Protein AF-A0A820E342-F1 (afdb_monomer_lite)

Secondary structure (DSSP, 8-state):
-HHHHHTSHHHHHHTTSS-GGG--HHHHHHHHHHHHHHHTTHHHHHHHHHHHHHHHHTT-S-TTTSHHHHHHHHHHHHH----SS---TT----------------TT-HHHHHHHHHHHHHTTSS-----

pLDDT: mean 74.52, std 13.87, range [30.14, 89.31]

Organism: NCBI:txid392032

Foldseek 3Di:
DVVQLCPDPVNCVVVVNDDPVPDDPVVVVVVVVVQCVQAVLCPLVVVLVVVLVVCVVVVVADLQACNVVSSQVSCCVRNVDHDPDDDGSPDDDDDDDDDDDHDDNCVPPVVVVVVVVVVVVCPVVDDDDDD

Structure (mmCIF, N/CA/C/O backbone):
data_AF-A0A820E342-F1
#
_entry.id   AF-A0A820E342-F1
#
loop_
_atom_site.group_PDB
_atom_site.id
_atom_site.type_symbol
_atom_site.label_atom_id
_atom_site.label_alt_id
_atom_site.label_comp_id
_atom_site.label_asym_id
_atom_site.label_entity_id
_atom_site.label_seq_id
_atom_site.pdbx_PDB_ins_code
_atom_site.Cartn_x
_atom_site.Cartn_y
_atom_site.Cartn_z
_atom_site.occupancy
_atom_site.B_iso_or_equiv
_atom_site.auth_seq_id
_atom_site.auth_comp_id
_atom_site.auth_asym_id
_atom_site.auth_atom_id
_atom_site.pdbx_PDB_model_num
ATOM 1 N N . MET A 1 1 ? -4.331 -0.157 -14.335 1.00 54.06 1 MET A N 1
ATOM 2 C CA . MET A 1 1 ? -3.716 -1.191 -15.199 1.00 54.06 1 MET A CA 1
ATOM 3 C C . MET A 1 1 ? -2.981 -0.570 -16.372 1.00 54.06 1 MET A C 1
ATOM 5 O O . MET A 1 1 ? -1.782 -0.764 -16.437 1.00 54.06 1 MET A O 1
ATOM 9 N N . ILE A 1 2 ? -3.633 0.221 -17.234 1.00 62.53 2 ILE A N 1
ATOM 10 C CA . ILE A 1 2 ? -2.977 0.792 -18.429 1.00 62.53 2 ILE A CA 1
ATOM 11 C C . ILE A 1 2 ? -1.829 1.757 -18.076 1.00 62.53 2 ILE A C 1
ATOM 13 O O . ILE A 1 2 ? -0.796 1.750 -18.731 1.00 62.53 2 ILE A O 1
ATOM 17 N N . SER A 1 3 ? -1.962 2.520 -16.987 1.00 61.00 3 SER A N 1
ATOM 18 C CA . SER A 1 3 ? -0.948 3.492 -16.547 1.00 61.00 3 SER A CA 1
ATOM 19 C C . SER A 1 3 ? 0.443 2.901 -16.289 1.00 61.00 3 SER A C 1
ATOM 21 O O . SER A 1 3 ? 1.434 3.567 -16.537 1.00 61.00 3 SER A O 1
ATOM 23 N N . ILE A 1 4 ? 0.537 1.658 -15.817 1.00 63.28 4 ILE A N 1
ATOM 24 C CA . ILE A 1 4 ? 1.822 0.989 -15.553 1.00 63.28 4 ILE A CA 1
ATOM 25 C C . ILE A 1 4 ? 2.518 0.575 -16.850 1.00 63.28 4 ILE A C 1
ATOM 27 O O . ILE A 1 4 ? 3.743 0.571 -16.905 1.00 63.28 4 ILE A O 1
ATOM 31 N N . LEU A 1 5 ? 1.736 0.252 -17.884 1.00 65.00 5 LEU A N 1
ATOM 32 C CA . LEU A 1 5 ? 2.257 -0.117 -19.199 1.00 65.00 5 LEU A CA 1
ATOM 33 C C . LEU A 1 5 ? 2.959 1.082 -19.849 1.00 65.00 5 LEU A C 1
ATOM 35 O O . LEU A 1 5 ? 4.027 0.932 -20.425 1.00 65.00 5 LEU A O 1
ATOM 39 N N . LEU A 1 6 ? 2.374 2.274 -19.688 1.00 65.88 6 LEU A N 1
ATOM 40 C CA . LEU A 1 6 ? 2.893 3.536 -20.227 1.00 65.88 6 LEU A CA 1
ATOM 41 C C . LEU A 1 6 ? 4.207 3.992 -19.587 1.00 65.88 6 LEU A C 1
ATOM 43 O O . LEU A 1 6 ? 4.974 4.710 -20.216 1.00 65.88 6 LEU A O 1
ATOM 47 N N . VAL A 1 7 ? 4.447 3.608 -18.334 1.00 72.50 7 VAL A N 1
ATOM 48 C CA . VAL A 1 7 ? 5.620 4.043 -17.561 1.00 72.50 7 VAL A CA 1
ATOM 49 C C . VAL A 1 7 ? 6.728 2.981 -17.594 1.00 72.50 7 VAL A C 1
ATOM 51 O O . VAL A 1 7 ? 7.769 3.150 -16.964 1.00 72.50 7 VAL A O 1
ATOM 54 N N . SER A 1 8 ? 6.538 1.873 -18.323 1.00 75.19 8 SER A N 1
ATOM 55 C CA . SER A 1 8 ? 7.591 0.869 -18.458 1.00 75.19 8 SER A CA 1
ATOM 56 C C . SER A 1 8 ? 8.782 1.448 -19.245 1.00 75.19 8 SER A C 1
ATOM 58 O O . SER A 1 8 ? 8.573 2.172 -20.225 1.00 75.19 8 SER A O 1
ATOM 60 N N . PRO A 1 9 ? 10.035 1.148 -18.853 1.00 75.44 9 PRO A N 1
ATOM 61 C CA . PRO A 1 9 ? 11.215 1.658 -19.553 1.00 75.44 9 PRO A CA 1
ATOM 62 C C . PRO A 1 9 ? 11.227 1.276 -21.038 1.00 75.44 9 PRO A C 1
ATOM 64 O O . PRO A 1 9 ? 11.518 2.113 -21.885 1.00 75.44 9 PRO A O 1
ATOM 67 N N . GLU A 1 10 ? 10.817 0.047 -21.366 1.00 76.81 10 GLU A N 1
ATOM 68 C CA . GLU A 1 10 ? 10.702 -0.433 -22.749 1.00 76.81 10 GLU A CA 1
ATOM 69 C C . GLU A 1 10 ? 9.710 0.398 -23.576 1.00 76.81 10 GLU A C 1
ATOM 71 O O . GLU A 1 10 ? 9.977 0.725 -24.735 1.00 76.81 10 GLU A O 1
ATOM 76 N N . HIS A 1 11 ? 8.576 0.780 -22.982 1.00 77.19 11 HIS A N 1
ATOM 77 C CA . HIS A 1 11 ? 7.582 1.614 -23.651 1.00 77.19 11 HIS A CA 1
ATOM 78 C C . HIS A 1 11 ? 8.092 3.047 -23.860 1.00 77.19 11 HIS A C 1
ATOM 80 O O . HIS A 1 11 ? 7.900 3.624 -24.930 1.00 77.19 11 HIS A O 1
ATOM 86 N N . LEU A 1 12 ? 8.796 3.609 -22.874 1.00 79.56 12 LEU A N 1
ATOM 87 C CA . LEU A 1 12 ? 9.373 4.954 -22.956 1.00 79.56 12 LEU A CA 1
ATOM 88 C C . LEU A 1 12 ? 10.517 5.048 -23.979 1.00 79.56 12 LEU A C 1
ATOM 90 O O . LEU A 1 12 ? 10.615 6.064 -24.669 1.00 79.56 12 LEU A O 1
ATOM 94 N N . ILE A 1 13 ? 11.319 3.988 -24.141 1.00 82.12 13 ILE A N 1
ATOM 95 C CA . ILE A 1 13 ? 12.331 3.888 -25.207 1.00 82.12 13 ILE A CA 1
ATOM 96 C C . ILE A 1 13 ? 11.656 3.877 -26.582 1.00 82.12 13 ILE A C 1
ATOM 98 O O . ILE A 1 13 ? 12.044 4.636 -27.467 1.00 82.12 13 ILE A O 1
ATOM 102 N N . ARG A 1 14 ? 10.593 3.079 -26.766 1.00 79.44 14 ARG A N 1
ATOM 103 C CA . ARG A 1 14 ? 9.850 3.024 -28.042 1.00 79.44 14 ARG A CA 1
ATOM 104 C C . ARG A 1 14 ? 9.196 4.351 -28.423 1.00 79.44 14 ARG A C 1
ATOM 106 O O . ARG A 1 14 ? 9.064 4.637 -29.609 1.00 79.44 14 ARG A O 1
ATOM 113 N N . LEU A 1 15 ? 8.775 5.142 -27.439 1.00 84.94 15 LEU A N 1
ATOM 114 C CA . LEU A 1 15 ? 8.232 6.485 -27.657 1.00 84.94 15 LEU A CA 1
ATOM 115 C C . LEU A 1 15 ? 9.320 7.550 -27.891 1.00 84.94 15 LEU A C 1
ATOM 117 O O . LEU A 1 15 ? 8.985 8.674 -28.256 1.00 84.94 15 LEU A O 1
ATOM 121 N N . GLY A 1 16 ? 10.600 7.214 -27.695 1.00 82.50 16 GLY A N 1
ATOM 122 C CA . GLY A 1 16 ? 11.730 8.131 -27.860 1.00 82.50 16 GLY A CA 1
ATOM 123 C C . GLY A 1 16 ? 11.981 9.058 -26.666 1.00 82.50 16 GLY A C 1
ATOM 124 O O . GLY A 1 16 ? 12.699 10.043 -26.806 1.00 82.50 16 GLY A O 1
ATOM 125 N N . PHE A 1 17 ? 11.399 8.772 -25.496 1.00 84.00 17 PHE A N 1
ATOM 126 C CA . PHE A 1 17 ? 11.585 9.575 -24.279 1.00 84.00 17 PHE A CA 1
ATOM 127 C C . PHE A 1 17 ? 12.797 9.151 -23.436 1.00 84.00 17 PHE A C 1
ATOM 129 O O . PHE A 1 17 ? 13.204 9.897 -22.547 1.00 84.00 17 PHE A O 1
ATOM 136 N N . LEU A 1 18 ? 13.358 7.963 -23.682 1.00 80.88 18 LEU A N 1
ATOM 137 C CA . LEU A 1 18 ? 14.499 7.417 -22.947 1.00 80.88 18 LEU A CA 1
ATOM 138 C C . LEU A 1 18 ? 15.503 6.794 -23.926 1.00 80.88 18 LEU A C 1
ATOM 140 O O . LEU A 1 18 ? 15.103 6.085 -24.847 1.00 80.88 18 LEU A O 1
ATOM 144 N N . GLU A 1 19 ? 16.798 7.023 -23.714 1.00 79.19 19 GLU A N 1
ATOM 145 C CA . GLU A 1 19 ? 17.858 6.332 -24.456 1.00 79.19 19 GLU A CA 1
ATOM 146 C C . GLU A 1 19 ? 18.138 4.952 -23.839 1.00 79.19 19 GLU A C 1
ATOM 148 O O . GLU A 1 19 ? 18.210 4.805 -22.618 1.00 79.19 19 GLU A O 1
ATOM 153 N N . GLU A 1 20 ? 18.337 3.933 -24.681 1.00 73.19 20 GLU A N 1
ATOM 154 C CA . GLU A 1 20 ? 18.591 2.546 -24.251 1.00 73.19 20 GLU A CA 1
ATOM 155 C C . GLU A 1 20 ? 19.869 2.414 -23.400 1.00 73.19 20 GLU A C 1
ATOM 157 O O . GLU A 1 20 ? 19.950 1.581 -22.500 1.00 73.19 20 GLU A O 1
ATOM 162 N N . THR A 1 21 ? 20.833 3.314 -23.604 1.00 71.12 21 THR A N 1
ATOM 163 C CA . THR A 1 21 ? 22.100 3.415 -22.857 1.00 71.12 21 THR A CA 1
ATOM 164 C C . THR A 1 21 ? 21.918 3.727 -21.367 1.00 71.12 21 THR A C 1
ATOM 166 O O . THR A 1 21 ? 22.821 3.471 -20.568 1.00 71.12 21 THR A O 1
ATOM 169 N N . VAL A 1 22 ? 20.761 4.274 -20.978 1.00 71.75 22 VAL A N 1
ATOM 170 C CA . VAL A 1 22 ? 20.444 4.685 -19.601 1.00 71.75 22 VAL A CA 1
ATOM 171 C C . VAL A 1 22 ? 19.917 3.511 -18.770 1.00 71.75 22 VAL A C 1
ATOM 173 O O . VAL A 1 22 ? 19.997 3.538 -17.537 1.00 71.75 22 VAL A O 1
ATOM 176 N N . VAL A 1 23 ? 19.415 2.453 -19.418 1.00 73.75 23 VAL A N 1
ATOM 177 C CA . VAL A 1 23 ? 18.909 1.265 -18.726 1.00 73.75 23 VAL A CA 1
ATOM 178 C C . VAL A 1 23 ? 20.088 0.424 -18.248 1.00 73.75 23 VAL A C 1
ATOM 180 O O . VAL A 1 23 ? 20.674 -0.371 -18.976 1.00 73.75 23 VAL A O 1
ATOM 183 N N . ASN A 1 24 ? 20.453 0.623 -16.985 1.00 79.62 24 ASN A N 1
ATOM 184 C CA . ASN A 1 24 ? 21.451 -0.174 -16.289 1.00 79.62 24 ASN A CA 1
ATOM 185 C C . ASN A 1 24 ? 20.845 -0.831 -15.039 1.00 79.62 24 ASN A C 1
ATOM 187 O O . ASN A 1 24 ? 19.763 -0.472 -14.572 1.00 79.62 24 ASN A O 1
ATOM 191 N N . ARG A 1 25 ? 21.582 -1.767 -14.433 1.00 83.88 25 ARG A N 1
ATOM 192 C CA . ARG A 1 25 ? 21.139 -2.473 -13.219 1.00 83.88 25 ARG A CA 1
ATOM 193 C C . ARG A 1 25 ? 20.755 -1.529 -12.067 1.00 83.88 25 ARG A C 1
ATOM 195 O O . ARG A 1 25 ? 19.866 -1.844 -11.285 1.00 83.88 25 ARG A O 1
ATOM 202 N N . HIS A 1 26 ? 21.416 -0.378 -11.942 1.00 84.44 26 HIS A N 1
ATOM 203 C CA . HIS A 1 26 ? 21.106 0.601 -10.895 1.00 84.44 26 HIS A CA 1
ATOM 204 C C . HIS A 1 26 ? 19.762 1.295 -11.150 1.00 84.44 26 HIS A C 1
ATOM 206 O O . HIS A 1 26 ? 18.972 1.472 -10.224 1.00 84.44 26 HIS A O 1
ATOM 212 N N . TYR A 1 27 ? 19.480 1.643 -12.404 1.00 83.06 27 TYR A N 1
ATOM 213 C CA . TYR A 1 27 ? 18.210 2.205 -12.841 1.00 83.06 27 TYR A CA 1
ATOM 214 C C . TYR A 1 27 ? 17.064 1.217 -12.615 1.00 83.06 27 TYR A C 1
ATOM 216 O O . TYR A 1 27 ? 16.045 1.594 -12.044 1.00 83.06 27 TYR A O 1
ATOM 224 N N . GLU A 1 28 ? 17.252 -0.057 -12.969 1.00 81.38 28 GLU A N 1
ATOM 225 C CA . GLU A 1 28 ? 16.258 -1.107 -12.717 1.00 81.38 28 GLU A CA 1
ATOM 226 C C . GLU A 1 28 ? 15.944 -1.257 -11.227 1.00 81.38 28 GLU A C 1
ATOM 228 O O . GLU A 1 28 ? 14.776 -1.306 -10.849 1.00 81.38 28 GLU A O 1
ATOM 233 N N . ILE A 1 29 ? 16.967 -1.278 -10.364 1.00 86.75 29 ILE A N 1
ATOM 234 C CA . ILE A 1 29 ? 16.777 -1.356 -8.909 1.00 86.75 29 ILE A CA 1
ATOM 235 C C . ILE A 1 29 ? 16.007 -0.134 -8.397 1.00 86.75 29 ILE A C 1
ATOM 237 O O . ILE A 1 29 ? 15.059 -0.292 -7.629 1.00 86.75 29 ILE A O 1
ATOM 241 N N . ASN A 1 30 ? 16.367 1.073 -8.841 1.00 86.69 30 ASN A N 1
ATOM 242 C CA . ASN A 1 30 ? 15.683 2.303 -8.437 1.00 86.69 30 ASN A CA 1
ATOM 243 C C . ASN A 1 30 ? 14.223 2.326 -8.909 1.00 86.69 30 ASN A C 1
ATOM 245 O O . ASN A 1 30 ? 13.329 2.683 -8.142 1.00 86.69 30 ASN A O 1
ATOM 249 N N . PHE A 1 31 ? 13.970 1.900 -10.147 1.00 83.31 31 PHE A N 1
ATOM 250 C CA . PHE A 1 31 ? 12.630 1.786 -10.711 1.00 83.31 31 PHE A CA 1
ATOM 251 C C . PHE A 1 31 ? 11.787 0.760 -9.945 1.00 83.31 31 PHE A C 1
ATOM 253 O O . PHE A 1 31 ? 10.679 1.070 -9.502 1.00 83.31 31 PHE A O 1
ATOM 260 N N . LEU A 1 32 ? 12.325 -0.443 -9.720 1.00 83.62 32 LEU A N 1
ATOM 261 C CA . LEU A 1 32 ? 11.656 -1.493 -8.955 1.00 83.62 32 LEU A CA 1
ATOM 262 C C . LEU A 1 32 ? 11.381 -1.052 -7.520 1.00 83.62 32 LEU A C 1
ATOM 264 O O . LEU A 1 32 ? 10.299 -1.336 -7.009 1.00 83.62 32 LEU A O 1
ATOM 268 N N . LEU A 1 33 ? 12.304 -0.333 -6.878 1.00 85.88 33 LEU A N 1
ATOM 269 C CA . LEU A 1 33 ? 12.093 0.227 -5.546 1.00 85.88 33 LEU A CA 1
ATOM 270 C C . LEU A 1 33 ? 10.934 1.229 -5.549 1.00 85.88 33 LEU A C 1
ATOM 272 O O . LEU A 1 33 ? 10.024 1.101 -4.731 1.00 85.88 33 LEU A O 1
ATOM 276 N N . HIS A 1 34 ? 10.919 2.173 -6.493 1.00 82.62 34 HIS A N 1
ATOM 277 C CA . HIS A 1 34 ? 9.841 3.155 -6.620 1.0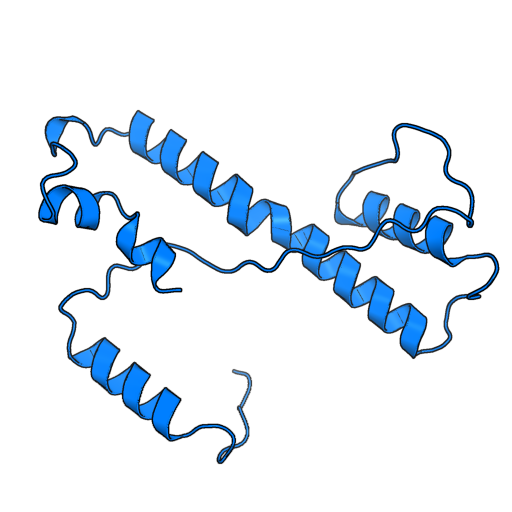0 82.62 34 HIS A CA 1
ATOM 278 C C . HIS A 1 34 ? 8.475 2.484 -6.789 1.00 82.62 34 HIS A C 1
ATOM 280 O O . HIS A 1 34 ? 7.514 2.793 -6.084 1.00 82.62 34 HIS A O 1
ATOM 286 N N . VAL A 1 35 ? 8.409 1.501 -7.681 1.00 80.00 35 VAL A N 1
ATOM 287 C CA . VAL A 1 35 ? 7.200 0.724 -7.948 1.00 80.00 35 VAL A CA 1
ATOM 288 C C . VAL A 1 35 ? 6.784 -0.111 -6.729 1.00 80.00 35 VAL A C 1
ATOM 290 O O . VAL A 1 35 ? 5.597 -0.201 -6.404 1.00 80.00 35 VAL A O 1
ATOM 293 N N . THR A 1 36 ? 7.746 -0.706 -6.024 1.00 80.88 36 THR A N 1
ATOM 294 C CA . THR A 1 36 ? 7.510 -1.508 -4.813 1.00 80.88 36 THR A CA 1
ATOM 295 C C . THR A 1 36 ? 6.908 -0.655 -3.702 1.00 80.88 36 THR A C 1
ATOM 297 O O . THR A 1 36 ? 5.928 -1.069 -3.077 1.00 80.88 36 THR A O 1
ATOM 300 N N . LEU A 1 37 ? 7.433 0.554 -3.498 1.00 82.12 37 LEU A N 1
ATOM 301 C CA . LEU A 1 37 ? 6.901 1.504 -2.523 1.00 82.12 37 LEU A CA 1
ATOM 302 C C . LEU A 1 37 ? 5.446 1.881 -2.821 1.00 82.12 37 LEU A C 1
ATOM 304 O O . LEU A 1 37 ? 4.642 1.989 -1.900 1.00 82.12 37 LEU A O 1
ATOM 308 N N . GLU A 1 38 ? 5.065 2.008 -4.091 1.00 78.25 38 GLU A N 1
ATOM 309 C CA . GLU A 1 38 ? 3.678 2.317 -4.440 1.00 78.25 38 GLU A CA 1
ATOM 310 C C . GLU A 1 38 ? 2.720 1.127 -4.319 1.00 78.25 38 GLU A C 1
ATOM 312 O O . GLU A 1 38 ? 1.557 1.304 -3.950 1.00 78.25 38 GLU A O 1
ATOM 317 N N . LYS A 1 39 ? 3.142 -0.078 -4.724 1.00 76.56 39 LYS A N 1
ATOM 318 C CA . LYS A 1 39 ? 2.212 -1.211 -4.902 1.00 76.56 39 LYS A CA 1
ATOM 319 C C . LYS A 1 39 ? 2.279 -2.234 -3.781 1.00 76.56 39 LYS A C 1
ATOM 321 O O . LYS A 1 39 ? 1.238 -2.749 -3.384 1.00 76.56 39 LYS A O 1
ATOM 326 N N . VAL A 1 40 ? 3.476 -2.548 -3.291 1.00 82.31 40 VAL A N 1
ATOM 327 C CA . VAL A 1 40 ? 3.693 -3.628 -2.317 1.00 82.31 40 VAL A CA 1
ATOM 328 C C . VAL A 1 40 ? 3.457 -3.127 -0.902 1.00 82.31 40 VAL A C 1
ATOM 330 O O . VAL A 1 40 ? 2.726 -3.763 -0.146 1.00 82.31 40 VAL A O 1
ATOM 333 N N . VAL A 1 41 ? 3.988 -1.949 -0.565 1.00 83.00 41 VAL A N 1
ATOM 334 C CA . VAL A 1 41 ? 3.820 -1.340 0.769 1.00 83.00 41 VAL A CA 1
ATOM 335 C C . VAL A 1 41 ? 2.348 -1.041 1.082 1.00 83.00 41 VAL A C 1
ATOM 337 O O . VAL A 1 41 ? 1.941 -1.010 2.241 1.00 83.00 41 VAL A O 1
ATOM 340 N N . PHE A 1 42 ? 1.508 -0.900 0.055 1.00 81.06 42 PHE A N 1
ATOM 341 C CA . PHE A 1 42 ? 0.068 -0.726 0.216 1.00 81.06 42 PHE A CA 1
ATOM 342 C C . PHE A 1 42 ? -0.678 -2.015 0.624 1.00 81.06 42 PHE A C 1
ATOM 344 O O . PHE A 1 42 ? -1.760 -1.932 1.211 1.00 81.06 42 PHE A O 1
ATOM 351 N N . LEU A 1 43 ? -0.143 -3.212 0.350 1.00 85.81 43 LEU A N 1
ATOM 352 C CA . LEU A 1 43 ? -0.870 -4.469 0.583 1.00 85.81 43 LEU A CA 1
ATOM 353 C C . LEU A 1 43 ? -1.227 -4.691 2.062 1.00 85.81 43 LEU A C 1
ATOM 355 O O . LEU A 1 43 ? -2.412 -4.916 2.335 1.00 85.81 43 LEU A O 1
ATOM 359 N N . PRO A 1 44 ? -0.290 -4.568 3.024 1.00 86.69 44 PRO A N 1
ATOM 360 C CA . PRO A 1 44 ? -0.614 -4.718 4.442 1.00 86.69 44 PRO A CA 1
ATOM 361 C C . PRO A 1 44 ? -1.682 -3.712 4.894 1.00 86.69 44 PRO A C 1
ATOM 363 O O . PRO A 1 44 ? -2.661 -4.082 5.546 1.00 86.69 44 PRO A O 1
ATOM 366 N N . PHE A 1 45 ? -1.580 -2.457 4.436 1.00 84.62 45 PHE A N 1
ATOM 367 C CA . PHE A 1 45 ? -2.574 -1.423 4.721 1.00 84.62 45 PHE A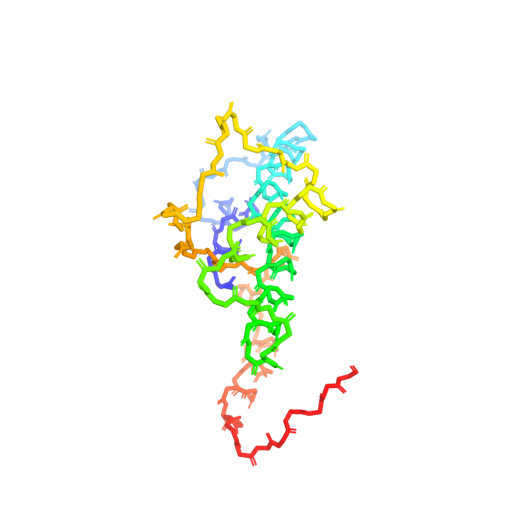 CA 1
ATOM 368 C C . PHE A 1 45 ? -3.962 -1.789 4.190 1.00 84.62 45 PHE A C 1
ATOM 370 O O . PHE A 1 45 ? -4.950 -1.663 4.915 1.00 84.62 45 PHE A O 1
ATOM 377 N N . SER A 1 46 ? -4.043 -2.279 2.953 1.00 86.94 46 SER A N 1
ATOM 378 C CA . SER A 1 46 ? -5.306 -2.688 2.334 1.00 86.94 46 SER A CA 1
ATOM 379 C C . SER A 1 46 ? -5.977 -3.847 3.076 1.00 86.94 46 SER A C 1
ATOM 381 O O . SER A 1 46 ? -7.197 -3.850 3.256 1.00 86.94 46 SER A O 1
ATOM 383 N N . TYR A 1 47 ? -5.180 -4.790 3.583 1.00 89.00 47 TYR A N 1
ATOM 384 C CA . TYR A 1 47 ? -5.667 -5.912 4.374 1.00 89.00 47 TYR A CA 1
ATOM 385 C C . TYR A 1 47 ? -6.207 -5.451 5.733 1.00 89.00 47 TYR A C 1
ATOM 387 O O . TYR A 1 47 ? -7.320 -5.815 6.115 1.00 89.00 47 TYR A O 1
ATOM 395 N N . VAL A 1 48 ? -5.465 -4.587 6.432 1.00 89.31 48 VAL A N 1
ATOM 396 C CA . VAL A 1 48 ? -5.890 -3.990 7.709 1.00 89.31 48 VAL A CA 1
ATOM 397 C C . VAL A 1 48 ? -7.187 -3.203 7.554 1.00 89.31 48 VAL A C 1
ATOM 399 O O . VAL A 1 48 ? -8.111 -3.381 8.345 1.00 89.31 48 VAL A O 1
ATOM 402 N N . MET A 1 49 ? -7.288 -2.389 6.503 1.00 84.94 49 MET A N 1
ATOM 403 C CA . MET A 1 49 ? -8.497 -1.648 6.141 1.00 84.94 49 MET A CA 1
ATOM 404 C C . MET A 1 49 ? -9.708 -2.568 5.965 1.00 84.94 49 MET A C 1
ATOM 406 O O . MET A 1 49 ? -10.781 -2.307 6.514 1.00 84.94 49 MET A O 1
ATOM 410 N N . TYR A 1 50 ? -9.539 -3.655 5.211 1.00 87.44 50 TYR A N 1
ATOM 411 C CA . TYR A 1 50 ? -10.607 -4.617 4.968 1.00 87.44 50 TYR A CA 1
ATOM 412 C C . TYR A 1 50 ? -11.026 -5.341 6.252 1.00 87.44 50 TYR A C 1
ATOM 414 O O . TYR A 1 50 ? -12.216 -5.413 6.561 1.00 87.44 50 TYR A O 1
ATOM 422 N N . LYS A 1 51 ? -10.053 -5.813 7.042 1.00 88.56 51 LYS A N 1
ATOM 423 C CA . LYS A 1 51 ? -10.305 -6.490 8.318 1.00 88.56 51 LYS A CA 1
ATOM 424 C C . LYS A 1 51 ? -11.023 -5.573 9.306 1.00 88.56 51 LYS A C 1
ATOM 426 O O . LYS A 1 51 ? -12.008 -5.985 9.906 1.00 88.56 51 LYS A O 1
ATOM 431 N N . TYR A 1 52 ? -10.585 -4.322 9.423 1.00 85.31 52 TYR A N 1
ATOM 432 C CA . TYR A 1 52 ? -11.224 -3.325 10.276 1.00 85.31 52 TYR A CA 1
ATOM 433 C C . TYR A 1 52 ? -12.685 -3.086 9.875 1.00 85.31 52 TYR A C 1
ATOM 435 O O . TYR A 1 52 ? -13.583 -3.204 10.704 1.00 85.31 52 TYR A O 1
ATOM 443 N N . ARG A 1 53 ? -12.954 -2.848 8.583 1.00 83.19 53 ARG A N 1
ATOM 444 C CA . ARG A 1 53 ? -14.326 -2.698 8.067 1.00 83.19 53 ARG A CA 1
ATOM 445 C C . ARG A 1 53 ? -15.194 -3.915 8.374 1.00 83.19 53 ARG A C 1
ATOM 447 O O . ARG A 1 53 ? -16.342 -3.762 8.776 1.00 83.19 53 ARG A O 1
ATOM 454 N N . PHE A 1 54 ? -14.645 -5.114 8.212 1.00 86.19 54 PHE A N 1
ATOM 455 C CA . PHE A 1 54 ? -15.359 -6.348 8.517 1.00 86.19 54 PHE A CA 1
ATOM 456 C C . PHE A 1 54 ? -15.748 -6.450 10.000 1.00 86.19 54 PHE A C 1
ATOM 458 O O . PHE A 1 54 ? -16.885 -6.811 10.298 1.00 86.19 54 PHE A O 1
ATOM 465 N N . LEU A 1 55 ? -14.854 -6.076 10.924 1.00 84.00 55 LEU A N 1
ATOM 466 C CA . LEU A 1 55 ? -15.151 -6.040 12.363 1.00 84.00 55 LEU A CA 1
ATOM 467 C C . LEU A 1 55 ? -16.281 -5.048 12.691 1.00 84.00 55 LEU A C 1
ATOM 469 O O . LEU A 1 55 ? -17.210 -5.393 13.425 1.00 84.00 55 LEU A O 1
ATOM 473 N N . LEU A 1 56 ? -16.263 -3.861 12.071 1.00 80.00 56 LEU A N 1
ATOM 474 C CA . LEU A 1 56 ? -17.306 -2.843 12.248 1.00 80.00 56 LEU A CA 1
ATOM 475 C C . LEU A 1 56 ? -18.683 -3.288 11.746 1.00 80.00 56 LEU A C 1
ATOM 477 O O . LEU A 1 56 ? -19.702 -2.998 12.381 1.00 80.00 56 LEU A O 1
ATOM 481 N N . PHE A 1 57 ? -18.724 -3.972 10.600 1.00 81.69 57 PHE A N 1
ATOM 482 C CA . PHE A 1 57 ? -19.977 -4.439 10.007 1.00 81.69 57 PHE A CA 1
ATOM 483 C C . PHE A 1 57 ? -20.546 -5.675 10.707 1.00 81.69 57 PHE A C 1
ATOM 485 O O . PHE A 1 57 ? -21.753 -5.893 10.653 1.00 81.69 57 PHE A O 1
ATOM 492 N N . ARG A 1 58 ? -19.717 -6.456 11.411 1.00 84.12 58 ARG A N 1
ATOM 493 C CA . ARG A 1 58 ? -20.173 -7.584 12.240 1.00 84.12 58 ARG A CA 1
ATOM 494 C C . ARG A 1 58 ? -20.583 -7.190 13.661 1.00 84.12 58 ARG A C 1
ATOM 496 O O . ARG A 1 58 ? -20.897 -8.085 14.439 1.00 84.12 58 ARG A O 1
ATOM 503 N N . ASN A 1 59 ? -20.583 -5.895 13.998 1.00 76.38 59 ASN A N 1
ATOM 504 C CA . ASN A 1 59 ? -20.818 -5.379 15.354 1.00 76.38 59 ASN A CA 1
ATOM 505 C C . ASN A 1 59 ? -19.905 -6.039 16.413 1.00 76.38 59 ASN A C 1
ATOM 507 O O . ASN A 1 59 ? -20.321 -6.246 17.547 1.00 76.38 59 ASN A O 1
ATOM 511 N N . GLN A 1 60 ? -18.667 -6.394 16.043 1.00 75.44 60 GLN A N 1
ATOM 512 C CA . GLN A 1 60 ? -17.678 -7.001 16.952 1.00 75.44 60 GLN A CA 1
ATOM 513 C C . GLN A 1 60 ? -16.820 -5.960 17.691 1.00 75.44 60 GLN A C 1
ATOM 515 O O . GLN A 1 60 ? -15.870 -6.324 18.376 1.00 75.44 60 GLN A O 1
ATOM 520 N N . THR A 1 61 ? -17.117 -4.672 17.519 1.00 71.12 61 THR A N 1
ATOM 521 C CA . THR A 1 61 ? -16.368 -3.545 18.085 1.00 71.12 61 THR A CA 1
ATOM 522 C C . THR A 1 61 ? -17.357 -2.489 18.554 1.00 71.12 61 THR A C 1
ATOM 524 O O . THR A 1 61 ? -18.293 -2.169 17.810 1.00 71.12 61 THR A O 1
ATOM 527 N N . ASP A 1 62 ? -17.154 -1.949 19.757 1.00 73.12 62 ASP A N 1
ATOM 528 C CA . ASP A 1 62 ? -17.971 -0.846 20.262 1.00 73.12 62 ASP A CA 1
ATOM 529 C C . ASP A 1 62 ? -17.671 0.440 19.473 1.00 73.12 62 ASP A C 1
ATOM 531 O O . ASP A 1 62 ? -16.547 0.945 19.438 1.00 73.12 62 ASP A O 1
ATOM 535 N N . ARG A 1 63 ? -18.697 0.979 18.806 1.00 66.81 63 ARG A N 1
ATOM 536 C CA . ARG A 1 63 ? -18.563 2.143 17.917 1.00 66.81 63 ARG A CA 1
ATOM 537 C C . ARG A 1 63 ? -18.302 3.446 18.662 1.00 66.81 63 ARG A C 1
ATOM 539 O O . ARG A 1 63 ? -17.879 4.403 18.024 1.00 66.81 63 ARG A O 1
ATOM 546 N N . GLN A 1 64 ? -18.580 3.505 19.960 1.00 64.81 64 GLN A N 1
ATOM 547 C CA . GLN A 1 64 ? -18.392 4.730 20.732 1.00 64.81 64 GLN A CA 1
ATOM 548 C C . GLN A 1 64 ? -16.981 4.826 21.326 1.00 64.81 64 GLN A C 1
ATOM 550 O O . GLN A 1 64 ? -16.437 5.923 21.414 1.00 64.81 64 GLN A O 1
ATOM 555 N N . ASN A 1 65 ? -16.400 3.686 21.720 1.00 71.75 65 ASN A N 1
ATOM 556 C CA . ASN A 1 65 ? -15.233 3.655 22.607 1.00 71.75 65 ASN A CA 1
ATOM 557 C C . ASN A 1 65 ? -14.022 2.885 22.057 1.00 71.75 65 ASN A C 1
ATOM 559 O O . ASN A 1 65 ? -12.944 2.992 22.636 1.00 71.75 65 ASN A O 1
ATOM 563 N N . GLU A 1 66 ? -14.170 2.096 20.985 1.00 78.81 66 GLU A N 1
ATOM 564 C CA . GLU A 1 66 ? -13.125 1.154 20.549 1.00 78.81 66 GLU A CA 1
ATOM 565 C C . GLU A 1 66 ? -12.670 1.325 19.088 1.00 78.81 66 GLU A C 1
ATOM 567 O O . GLU A 1 66 ? -11.833 0.565 18.596 1.00 78.81 66 GLU A O 1
ATOM 572 N N . LEU A 1 67 ? -13.194 2.306 18.351 1.00 76.56 67 LEU A N 1
ATOM 573 C CA . LEU A 1 67 ? -12.915 2.462 16.919 1.00 76.56 67 LEU A CA 1
ATOM 574 C C . LEU A 1 67 ? -11.433 2.738 16.644 1.00 76.56 67 LEU A C 1
ATOM 576 O O . LEU A 1 67 ? -10.786 2.077 15.827 1.00 76.56 67 LEU A O 1
ATOM 580 N N . ASN A 1 68 ? -10.883 3.733 17.323 1.00 80.06 68 ASN A N 1
ATOM 581 C CA . ASN A 1 68 ? -9.528 4.192 17.109 1.00 80.06 68 ASN A CA 1
ATOM 582 C C . ASN A 1 68 ? -8.514 3.230 17.745 1.00 80.06 68 ASN A C 1
ATOM 584 O O . ASN A 1 68 ? -7.508 2.902 17.114 1.00 80.06 68 ASN A O 1
ATOM 588 N N . SER A 1 69 ? -8.785 2.713 18.943 1.00 82.69 69 SER A N 1
ATOM 589 C CA . SER A 1 69 ? -7.939 1.702 19.591 1.00 82.69 69 SER A CA 1
ATOM 590 C C . SER A 1 69 ? -7.834 0.407 18.772 1.00 82.69 69 SER A C 1
ATOM 592 O O . SER A 1 69 ? -6.721 -0.064 18.517 1.00 82.69 69 SER A O 1
ATOM 594 N N . VAL A 1 70 ? -8.947 -0.137 18.263 1.00 85.00 70 VAL A N 1
ATOM 595 C CA . VAL A 1 70 ? -8.929 -1.324 17.387 1.00 85.00 70 VAL A CA 1
ATOM 596 C C . VAL A 1 70 ? -8.203 -1.033 16.075 1.00 85.00 70 VAL A C 1
ATOM 598 O O . VAL A 1 70 ? -7.411 -1.860 15.613 1.00 85.00 70 VAL A O 1
ATOM 601 N N . TRP A 1 71 ? -8.404 0.149 15.490 1.00 83.12 71 TRP A N 1
ATOM 602 C CA . TRP A 1 71 ? -7.676 0.564 14.292 1.00 83.12 71 TRP A CA 1
ATOM 603 C C . TRP A 1 71 ? -6.156 0.562 14.499 1.00 83.12 71 TRP A C 1
ATOM 605 O O . TRP A 1 71 ? -5.426 -0.048 13.710 1.00 83.12 71 TRP A O 1
ATOM 615 N N . TRP A 1 72 ? -5.667 1.197 15.568 1.00 84.94 72 TRP A N 1
ATOM 616 C CA . TRP A 1 72 ? -4.234 1.261 15.860 1.00 84.94 72 TRP A CA 1
ATOM 617 C C . TRP A 1 72 ? -3.645 -0.098 16.227 1.00 84.94 72 TRP A C 1
ATOM 619 O O . TRP A 1 72 ? -2.554 -0.419 15.760 1.00 84.94 72 TRP A O 1
ATOM 629 N N . ASN A 1 73 ? -4.380 -0.939 16.954 1.00 87.81 73 ASN A N 1
ATOM 630 C CA . ASN A 1 73 ? -3.947 -2.305 17.245 1.00 87.81 73 ASN A CA 1
ATOM 631 C C . ASN A 1 73 ? -3.736 -3.118 15.961 1.00 87.81 73 ASN A C 1
ATOM 633 O O . ASN A 1 73 ? -2.709 -3.781 15.805 1.00 87.81 73 ASN A O 1
ATOM 637 N N . LEU A 1 74 ? -4.651 -3.018 14.992 1.00 87.81 74 LEU A N 1
ATOM 638 C CA . LEU A 1 74 ? -4.490 -3.685 13.697 1.00 87.81 74 LEU A CA 1
ATOM 639 C C . LEU A 1 74 ? -3.318 -3.111 12.888 1.00 87.81 74 LEU A C 1
ATOM 641 O O . LEU A 1 74 ? -2.589 -3.861 12.239 1.00 87.81 74 LEU A O 1
ATOM 645 N N . ARG A 1 75 ? -3.107 -1.791 12.935 1.00 86.88 75 ARG A N 1
ATOM 646 C CA . ARG A 1 75 ? -1.969 -1.123 12.283 1.00 86.88 75 ARG A CA 1
ATOM 647 C C . ARG A 1 75 ? -0.629 -1.571 12.865 1.00 86.88 75 ARG A C 1
ATOM 649 O O . ARG A 1 75 ? 0.298 -1.803 12.093 1.00 86.88 75 ARG A O 1
ATOM 656 N N . ILE A 1 76 ? -0.534 -1.737 14.180 1.00 87.94 76 ILE A N 1
ATOM 657 C CA . ILE A 1 76 ? 0.679 -2.226 14.844 1.00 87.94 76 ILE A CA 1
ATOM 658 C C . ILE A 1 76 ? 0.927 -3.690 14.466 1.00 87.94 76 ILE A C 1
ATOM 660 O O . ILE A 1 76 ? 2.031 -4.029 14.055 1.00 87.94 76 ILE A O 1
ATOM 664 N N . GLN A 1 77 ? -0.104 -4.538 14.522 1.00 88.69 77 GLN A N 1
ATOM 665 C CA . GLN A 1 77 ? 0.033 -5.972 14.247 1.00 88.69 77 GLN A CA 1
ATOM 666 C C . GLN A 1 77 ? 0.432 -6.293 12.804 1.00 88.69 77 GLN A C 1
ATOM 668 O O . GLN A 1 77 ? 1.242 -7.187 12.581 1.00 88.69 77 GLN A O 1
ATOM 673 N N . TYR A 1 78 ? -0.156 -5.603 11.823 1.00 87.75 78 TYR A N 1
ATOM 674 C CA . TYR A 1 78 ? -0.001 -5.970 10.411 1.00 87.75 78 TYR A CA 1
ATOM 675 C C . TYR A 1 78 ? 0.882 -5.013 9.610 1.00 87.75 78 TYR A C 1
ATOM 677 O O . TYR A 1 78 ? 1.553 -5.460 8.686 1.00 87.75 78 TYR A O 1
ATOM 685 N N . ASN A 1 79 ? 0.896 -3.716 9.940 1.00 82.75 79 ASN A N 1
ATOM 686 C CA . ASN A 1 79 ? 1.754 -2.746 9.250 1.00 82.75 79 ASN A CA 1
ATOM 687 C C . ASN A 1 79 ? 3.040 -2.442 10.028 1.00 82.75 79 ASN A C 1
ATOM 689 O O . ASN A 1 79 ? 3.953 -1.868 9.445 1.00 82.75 79 ASN A O 1
ATOM 693 N N . GLY A 1 80 ? 3.114 -2.766 11.326 1.00 84.38 80 GLY A N 1
ATOM 694 C CA . GLY A 1 80 ? 4.252 -2.403 12.178 1.00 84.38 80 GLY A CA 1
ATOM 695 C C . GLY A 1 80 ? 4.377 -0.896 12.429 1.00 84.38 80 GLY A C 1
ATOM 696 O O . GLY A 1 80 ? 5.460 -0.414 12.743 1.00 84.38 80 GLY A O 1
ATOM 697 N N . ILE A 1 81 ? 3.289 -0.132 12.260 1.00 83.75 81 ILE A N 1
ATOM 698 C CA . ILE A 1 81 ? 3.289 1.333 12.394 1.00 83.75 81 ILE A CA 1
ATOM 699 C C . ILE A 1 81 ? 2.519 1.726 13.652 1.00 83.75 81 ILE A C 1
ATOM 701 O O . ILE A 1 81 ? 1.372 1.312 13.825 1.00 83.75 81 ILE A O 1
ATOM 705 N N . MET A 1 82 ? 3.117 2.594 14.470 1.00 81.31 82 MET A N 1
ATOM 706 C CA . MET A 1 82 ? 2.469 3.217 15.625 1.00 81.31 82 MET A CA 1
ATOM 707 C C . MET A 1 82 ? 2.154 4.696 15.378 1.00 81.31 82 MET A C 1
ATOM 709 O O . MET A 1 82 ? 2.776 5.352 14.540 1.00 81.31 82 MET A O 1
ATOM 713 N N . ALA A 1 83 ? 1.182 5.230 16.114 1.00 78.81 83 ALA A N 1
ATOM 714 C CA . ALA A 1 83 ? 0.899 6.657 1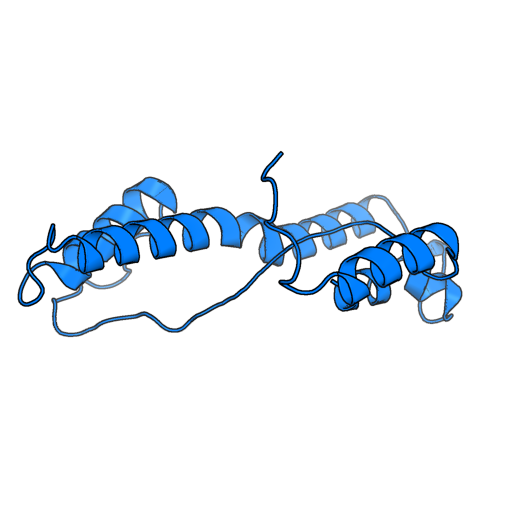6.105 1.00 78.81 83 ALA A CA 1
ATOM 715 C C . ALA A 1 83 ? 2.057 7.428 16.753 1.00 78.81 83 ALA A C 1
ATOM 717 O O . ALA A 1 83 ? 2.564 7.020 17.794 1.00 78.81 83 ALA A O 1
ATOM 718 N N . HIS A 1 84 ? 2.445 8.560 16.164 1.00 74.56 84 HIS A N 1
ATOM 719 C CA . HIS A 1 84 ? 3.471 9.434 16.746 1.00 74.56 84 HIS A CA 1
ATOM 720 C C . HIS A 1 84 ? 2.991 10.143 18.027 1.00 74.56 84 HIS A C 1
ATOM 722 O O . HIS A 1 84 ? 3.786 10.451 18.904 1.00 74.56 84 HIS A O 1
ATOM 728 N N . ILE A 1 85 ? 1.683 10.391 18.136 1.00 76.06 85 ILE A N 1
ATOM 729 C CA . ILE A 1 85 ? 1.039 11.082 19.260 1.00 76.06 85 ILE A CA 1
ATOM 730 C C . ILE A 1 85 ? -0.023 10.135 19.828 1.00 76.06 85 ILE A C 1
ATOM 732 O O . ILE A 1 85 ? -0.675 9.457 19.027 1.00 76.06 85 ILE A O 1
ATOM 736 N N . PRO A 1 86 ? -0.238 10.077 21.157 1.00 71.19 86 PRO A N 1
ATOM 737 C CA . PRO A 1 86 ? -1.363 9.348 21.736 1.00 71.19 86 PRO A CA 1
ATOM 738 C C . PRO A 1 86 ? -2.684 9.831 21.126 1.00 71.19 86 PRO A C 1
ATOM 740 O O . PRO A 1 86 ? -2.944 11.030 21.026 1.00 71.19 86 PRO A O 1
ATOM 743 N N . ARG A 1 87 ? -3.507 8.889 20.661 1.00 67.56 87 ARG A N 1
ATOM 744 C CA . ARG A 1 87 ? -4.761 9.175 19.956 1.00 67.56 87 ARG A CA 1
ATOM 745 C C . ARG A 1 87 ? -5.939 8.781 20.835 1.00 67.56 87 ARG A C 1
ATOM 747 O O . ARG A 1 87 ? -5.971 7.660 21.331 1.00 67.56 87 ARG A O 1
ATOM 754 N N . ASN A 1 88 ? -6.903 9.682 20.974 1.00 69.62 88 ASN A N 1
ATOM 755 C CA . ASN A 1 88 ? -8.205 9.408 21.570 1.00 69.62 88 ASN A CA 1
ATOM 756 C C . ASN A 1 88 ? -9.215 8.966 20.491 1.00 69.62 88 ASN A C 1
ATOM 758 O O . ASN A 1 88 ? -8.950 9.049 19.290 1.00 69.62 88 ASN A O 1
ATOM 762 N N . GLU A 1 89 ? -10.373 8.480 20.930 1.00 66.81 89 GLU A N 1
ATOM 763 C CA . GLU A 1 89 ? -11.446 7.965 20.065 1.00 66.81 89 GLU A CA 1
ATOM 764 C C . GLU A 1 89 ? -12.109 9.047 19.185 1.00 66.81 89 GLU A C 1
ATOM 766 O O . GLU A 1 89 ? -12.786 8.733 18.210 1.00 66.81 89 GLU A O 1
ATOM 771 N N . GLU A 1 90 ? -11.848 10.329 19.452 1.00 61.97 90 GLU A N 1
ATOM 772 C CA . GLU A 1 90 ? -12.422 11.458 18.709 1.00 61.97 90 GLU A CA 1
ATOM 773 C C . GLU A 1 90 ? -11.786 11.683 17.321 1.00 61.97 90 GLU A C 1
ATOM 775 O O . GLU A 1 90 ? -12.389 12.342 16.474 1.00 61.97 90 GLU A O 1
ATOM 780 N N . ILE A 1 91 ? -10.585 11.145 17.039 1.00 60.06 91 ILE A N 1
ATOM 781 C CA . ILE A 1 91 ? -9.827 11.476 15.814 1.00 60.06 91 ILE A CA 1
ATOM 782 C C . ILE A 1 91 ? -9.668 10.274 14.860 1.00 60.06 91 ILE A C 1
ATOM 784 O O . ILE A 1 91 ? -8.614 9.625 14.817 1.00 60.06 91 ILE A O 1
ATOM 788 N N . LEU A 1 92 ? -10.673 10.046 14.006 1.00 56.84 92 LEU A N 1
ATOM 789 C CA . LEU A 1 92 ? -10.704 8.995 12.971 1.00 56.84 92 LEU A CA 1
ATOM 790 C C . LEU A 1 92 ? -9.914 9.382 11.694 1.00 56.84 92 LEU A C 1
ATOM 792 O O . LEU A 1 92 ? -10.079 10.473 11.161 1.00 56.84 92 LEU A O 1
ATOM 796 N N . GLN A 1 93 ? -9.060 8.482 11.173 1.00 58.78 93 GLN A N 1
ATOM 797 C CA . GLN A 1 93 ? -8.075 8.786 10.101 1.00 58.78 93 GLN A CA 1
ATOM 798 C C . GLN A 1 93 ? -8.417 8.300 8.674 1.00 58.78 93 GLN A C 1
ATOM 800 O O . GLN A 1 93 ? -7.583 8.390 7.775 1.00 58.78 93 GLN A O 1
ATOM 805 N N . PHE A 1 94 ? -9.590 7.726 8.421 1.00 52.75 94 PHE A N 1
ATOM 806 C CA . PHE A 1 94 ? -9.802 6.948 7.195 1.00 52.75 94 PHE A CA 1
ATOM 807 C C . PHE A 1 94 ? -10.186 7.797 5.968 1.00 52.75 94 PHE A C 1
ATOM 809 O O . PHE A 1 94 ? -11.369 8.040 5.751 1.00 52.75 94 PHE A O 1
ATOM 816 N N . GLN A 1 95 ? -9.221 8.135 5.100 1.00 33.81 95 GLN A N 1
ATOM 817 C CA . GLN A 1 95 ? -9.462 8.411 3.671 1.00 33.81 95 GLN A CA 1
ATOM 818 C C . GLN A 1 95 ? -8.437 7.687 2.777 1.00 33.81 95 GLN A C 1
ATOM 820 O O . GLN A 1 95 ? -7.304 7.437 3.179 1.00 33.81 95 GLN A O 1
ATOM 825 N N . GLY A 1 96 ? -8.922 7.209 1.627 1.00 37.88 96 GLY A N 1
ATOM 826 C CA . GLY A 1 96 ? -8.482 5.979 0.966 1.00 37.88 96 GLY A CA 1
ATOM 827 C C . GLY A 1 96 ? -7.322 6.091 -0.020 1.00 37.88 96 GLY A C 1
ATOM 828 O O . GLY A 1 96 ? -7.011 7.157 -0.533 1.00 37.88 96 GLY A O 1
ATOM 829 N N . ILE A 1 97 ? -6.745 4.931 -0.340 1.00 35.38 97 ILE A N 1
ATOM 830 C CA . ILE A 1 97 ? -5.890 4.708 -1.511 1.00 35.38 97 ILE A CA 1
ATOM 831 C C . ILE A 1 97 ? -6.262 3.332 -2.087 1.00 35.38 97 ILE A C 1
ATOM 833 O O . ILE A 1 97 ? -6.630 2.428 -1.342 1.00 35.38 97 ILE A O 1
ATOM 837 N N . THR A 1 98 ? -6.223 3.187 -3.410 1.00 30.14 98 THR A N 1
ATOM 838 C CA . THR A 1 98 ? -6.480 1.955 -4.178 1.00 30.14 98 THR A CA 1
ATOM 839 C C . THR A 1 98 ? -5.250 1.636 -5.028 1.00 30.14 98 THR A C 1
ATOM 841 O O . THR A 1 98 ? -4.812 2.498 -5.789 1.00 30.14 98 THR A O 1
ATOM 844 N N . ALA A 1 99 ? -4.708 0.414 -4.949 1.00 37.66 99 ALA A N 1
ATOM 845 C CA . ALA A 1 99 ? -3.550 -0.022 -5.743 1.00 37.66 99 ALA A CA 1
ATOM 846 C C . ALA A 1 99 ? -3.721 -1.433 -6.333 1.00 37.66 99 ALA A C 1
ATOM 848 O O . ALA A 1 99 ? -4.334 -2.279 -5.684 1.00 37.66 99 ALA A O 1
ATOM 849 N N . ARG A 1 100 ? -3.130 -1.670 -7.526 1.00 40.03 100 ARG A N 1
ATOM 850 C CA . ARG A 1 100 ? -2.627 -2.955 -8.105 1.00 40.03 100 ARG A CA 1
ATOM 851 C C . ARG A 1 100 ? -2.133 -2.714 -9.558 1.00 40.03 100 ARG A C 1
ATOM 853 O O . ARG A 1 100 ? -2.736 -1.872 -10.219 1.00 40.03 100 ARG A O 1
ATOM 860 N N . LEU A 1 101 ? -1.166 -3.369 -10.221 1.00 44.47 101 LEU A N 1
ATOM 861 C CA . LEU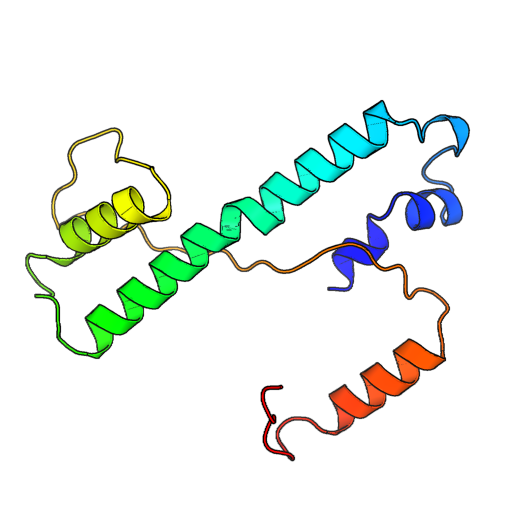 A 1 101 ? 0.033 -4.215 -9.998 1.00 44.47 101 LEU A CA 1
ATOM 862 C C . LEU A 1 101 ? 0.850 -4.146 -11.328 1.00 44.47 101 LEU A C 1
ATOM 864 O O . LEU A 1 101 ? 0.314 -3.680 -12.335 1.00 44.47 101 LEU A O 1
ATOM 868 N N . CYS A 1 102 ? 2.098 -4.623 -11.325 1.00 49.38 102 CYS A N 1
ATOM 869 C CA . CYS A 1 102 ? 3.194 -4.313 -12.260 1.00 49.38 102 CYS A CA 1
ATOM 870 C C . CYS A 1 102 ? 3.427 -5.287 -13.439 1.00 49.38 102 CYS A C 1
ATOM 872 O O . CYS A 1 102 ? 2.936 -6.410 -13.429 1.00 49.38 102 CYS A O 1
ATOM 874 N N . LEU A 1 103 ? 4.295 -4.818 -14.354 1.00 44.06 103 LEU A N 1
ATOM 875 C CA . LEU A 1 103 ? 5.202 -5.498 -15.304 1.00 44.06 103 LEU A CA 1
ATOM 876 C C . LEU A 1 103 ? 4.618 -6.487 -16.326 1.00 44.06 103 LEU A C 1
ATOM 878 O O . LEU A 1 103 ? 4.886 -7.685 -16.330 1.00 44.06 103 LEU A O 1
ATOM 882 N N . CYS A 1 104 ? 3.891 -5.929 -17.282 1.00 47.03 104 CYS A N 1
ATOM 883 C CA . CYS A 1 104 ? 3.698 -6.503 -18.609 1.00 47.03 104 CYS A CA 1
ATOM 884 C C . CYS A 1 104 ? 3.768 -5.321 -19.586 1.00 47.03 104 CYS A C 1
ATOM 886 O O . CYS A 1 104 ? 3.322 -4.244 -19.205 1.00 47.03 104 CYS A O 1
ATOM 888 N N . ASP A 1 105 ? 4.273 -5.471 -20.809 1.00 56.69 105 ASP A N 1
ATOM 889 C CA . ASP A 1 105 ? 3.874 -4.580 -21.905 1.00 56.69 105 ASP A CA 1
ATOM 890 C C . ASP A 1 105 ? 2.945 -5.375 -22.824 1.00 56.69 105 ASP A C 1
ATOM 892 O O . ASP A 1 105 ? 3.303 -6.431 -23.343 1.00 56.69 105 ASP A O 1
ATOM 896 N N . VAL A 1 106 ? 1.706 -4.908 -22.963 1.00 66.38 106 VAL A N 1
ATOM 897 C CA . VAL A 1 106 ? 0.709 -5.509 -23.865 1.00 66.38 106 VAL A CA 1
ATOM 898 C C . VAL A 1 106 ? 0.516 -4.660 -25.119 1.00 66.38 106 VAL A C 1
ATOM 900 O O . VAL A 1 106 ? -0.313 -4.994 -25.968 1.00 66.38 106 VAL A O 1
ATOM 903 N N . TYR A 1 107 ? 1.258 -3.557 -25.250 1.00 62.12 107 TYR A N 1
ATOM 904 C CA . TYR A 1 107 ? 1.141 -2.645 -26.372 1.00 62.12 107 TYR A CA 1
ATOM 905 C C . TYR A 1 107 ? 1.498 -3.362 -27.681 1.00 62.12 107 TYR A C 1
ATOM 907 O O . TYR A 1 107 ? 2.569 -3.945 -27.838 1.00 62.12 107 TYR A O 1
ATOM 915 N N . GLY A 1 108 ? 0.556 -3.363 -28.628 1.00 71.00 108 GLY A N 1
ATOM 916 C CA . GLY A 1 108 ? 0.683 -4.082 -29.900 1.00 71.00 108 GLY A CA 1
ATOM 917 C C . GLY A 1 108 ? 0.311 -5.572 -29.862 1.00 71.00 108 GLY A C 1
ATOM 918 O O . GLY A 1 108 ? 0.287 -6.209 -30.915 1.00 71.00 108 GLY A O 1
ATOM 919 N N . ASN A 1 109 ? -0.047 -6.142 -28.704 1.00 79.56 109 ASN A N 1
ATOM 920 C CA . ASN A 1 109 ? -0.455 -7.544 -28.600 1.00 79.56 109 ASN A CA 1
ATOM 921 C C . ASN A 1 109 ? -1.967 -7.721 -28.855 1.00 79.56 109 ASN A C 1
ATOM 923 O O . ASN A 1 109 ? -2.796 -7.535 -27.959 1.00 79.56 109 ASN A O 1
ATOM 927 N N . ARG A 1 110 ? -2.335 -8.116 -30.086 1.00 81.25 110 ARG A N 1
ATOM 928 C CA . ARG A 1 110 ? -3.744 -8.345 -30.476 1.00 81.25 110 ARG A CA 1
ATOM 929 C C . ARG A 1 110 ? -4.413 -9.460 -29.672 1.00 81.25 110 ARG A C 1
ATOM 931 O O . ARG A 1 110 ? -5.572 -9.311 -29.308 1.00 81.25 110 ARG A O 1
ATOM 938 N N . TYR A 1 111 ? -3.680 -10.521 -29.340 1.00 83.06 111 TYR A N 1
ATOM 939 C CA . TYR A 1 111 ? -4.207 -11.660 -28.585 1.00 83.06 111 TYR A CA 1
ATOM 940 C C . TYR A 1 111 ? -4.655 -11.254 -27.174 1.00 83.06 111 TYR A C 1
ATOM 942 O O . TYR A 1 111 ? -5.764 -11.579 -26.746 1.00 83.06 111 TYR A O 1
ATOM 950 N N . VAL A 1 112 ? -3.827 -10.481 -26.462 1.00 80.50 112 VAL A N 1
ATOM 951 C CA . VAL A 1 112 ? -4.192 -9.962 -25.135 1.00 80.50 112 VAL A CA 1
ATOM 952 C C . VAL A 1 112 ? -5.362 -8.980 -25.239 1.00 80.50 112 VAL A C 1
ATOM 954 O O . VAL A 1 112 ? -6.257 -9.008 -24.397 1.00 80.50 112 VAL A O 1
ATOM 957 N N . GLY A 1 113 ? -5.399 -8.161 -26.295 1.00 81.56 113 GLY A N 1
ATOM 958 C CA . GLY A 1 113 ? -6.510 -7.248 -26.570 1.00 81.56 113 GLY A CA 1
ATOM 959 C C . GLY A 1 113 ? -7.842 -7.961 -26.819 1.00 81.56 113 GLY A C 1
ATOM 960 O O . GLY A 1 113 ? -8.859 -7.563 -26.254 1.00 81.56 113 GLY A O 1
ATOM 961 N N . GLU A 1 114 ? -7.848 -9.036 -27.608 1.00 87.94 114 GLU A N 1
ATOM 962 C CA . GLU A 1 114 ? -9.039 -9.852 -27.871 1.00 87.94 114 GLU A CA 1
ATOM 963 C C . GLU A 1 114 ? -9.522 -10.563 -26.607 1.00 87.94 114 GLU A C 1
ATOM 965 O O . GLU A 1 114 ? -10.701 -10.472 -26.271 1.00 87.94 114 GLU A O 1
ATOM 970 N N . LYS A 1 115 ? -8.611 -11.168 -25.835 1.00 82.94 115 LYS A N 1
ATOM 971 C CA . LYS A 1 115 ? -8.937 -11.787 -24.540 1.00 82.94 115 LYS A CA 1
ATOM 972 C C . LYS A 1 115 ? -9.494 -10.784 -23.533 1.00 82.94 115 LYS A C 1
ATOM 974 O O . LYS A 1 115 ? -10.455 -11.079 -22.821 1.00 82.94 115 LYS A O 1
ATOM 979 N N . PHE A 1 116 ? -8.917 -9.586 -23.475 1.00 81.19 116 PHE A N 1
ATOM 980 C CA . PHE A 1 116 ? -9.416 -8.520 -22.614 1.00 81.19 116 PHE A CA 1
ATOM 981 C C . PHE A 1 116 ? -10.785 -8.014 -23.085 1.00 81.19 116 PHE A C 1
ATOM 983 O O . PHE A 1 116 ? -11.675 -7.817 -22.262 1.00 81.19 116 PHE A O 1
ATOM 990 N N . LYS A 1 117 ? -11.001 -7.886 -24.400 1.00 85.88 117 LYS A N 1
ATOM 991 C CA . LYS A 1 117 ? -12.297 -7.523 -24.990 1.00 85.88 117 LYS A CA 1
ATOM 992 C C . LYS A 1 117 ? -13.368 -8.567 -24.684 1.00 85.88 117 LYS A C 1
ATOM 994 O O . LYS A 1 117 ? -14.454 -8.187 -24.264 1.00 85.88 117 LYS A O 1
ATOM 999 N N . GLU A 1 118 ? -13.060 -9.856 -24.826 1.00 86.88 118 GLU A N 1
ATOM 1000 C CA . GLU A 1 118 ? -13.951 -10.952 -24.425 1.00 86.88 118 GLU A CA 1
ATOM 1001 C C . GLU A 1 118 ? -14.370 -10.7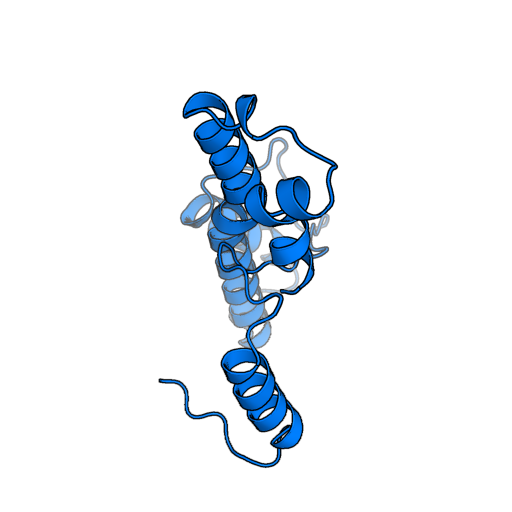95 -22.956 1.00 86.88 118 GLU A C 1
ATOM 1003 O O . GLU A 1 118 ? -15.563 -10.797 -22.651 1.00 86.88 118 GLU A O 1
ATOM 1008 N N . MET A 1 119 ? -13.410 -10.571 -22.050 1.00 82.75 119 MET A N 1
ATOM 1009 C CA . MET A 1 119 ? -13.693 -10.339 -20.628 1.00 82.75 119 MET A CA 1
ATOM 1010 C C . MET A 1 119 ? -14.587 -9.115 -20.396 1.00 82.75 119 MET A C 1
ATOM 1012 O O . MET A 1 119 ? -15.583 -9.218 -19.681 1.00 82.75 119 MET A O 1
ATOM 1016 N N . LEU A 1 120 ? -14.303 -7.990 -21.053 1.00 84.50 120 LEU A N 1
ATOM 1017 C CA . LEU A 1 120 ? -15.114 -6.779 -20.935 1.00 84.50 120 LEU A CA 1
ATOM 1018 C C . LEU A 1 120 ? -16.540 -6.967 -21.472 1.00 84.50 120 LEU A C 1
ATOM 1020 O O . LEU A 1 120 ? -17.487 -6.470 -20.867 1.00 84.50 120 LEU A O 1
ATOM 1024 N N . THR A 1 121 ? -16.717 -7.712 -22.570 1.00 87.38 121 THR A N 1
ATOM 1025 C CA . THR A 1 121 ? -18.049 -7.988 -23.140 1.00 87.38 121 THR A CA 1
ATOM 1026 C C . THR A 1 121 ? -18.903 -8.900 -22.263 1.00 87.38 121 THR A C 1
ATOM 1028 O O . THR A 1 121 ? -20.127 -8.838 -22.334 1.00 87.38 121 THR A O 1
ATOM 1031 N N . MET A 1 122 ? -18.284 -9.723 -21.408 1.00 84.06 122 MET A N 1
ATOM 1032 C CA . MET A 1 122 ? -19.015 -10.591 -20.483 1.00 84.06 122 MET A CA 1
ATOM 1033 C C . MET A 1 122 ? -19.663 -9.812 -19.325 1.00 84.06 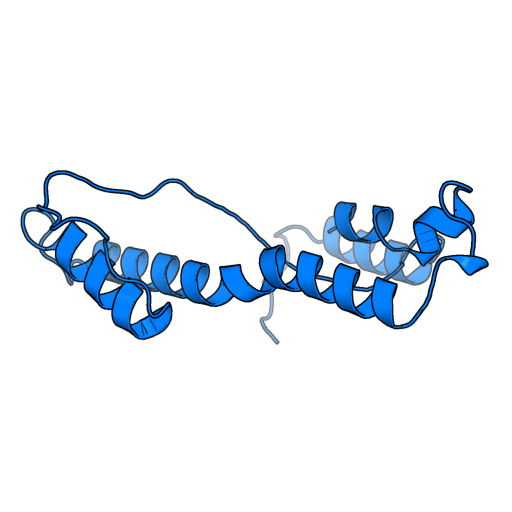122 MET A C 1
ATOM 1035 O O . MET A 1 122 ? -20.697 -10.252 -18.815 1.00 84.06 122 MET A O 1
ATOM 1039 N N . GLY A 1 123 ? -19.129 -8.651 -18.929 1.00 80.19 123 GLY A N 1
ATOM 1040 C CA . GLY A 1 123 ? -19.692 -7.822 -17.855 1.00 80.19 123 GLY A CA 1
ATOM 1041 C C . GLY A 1 123 ? -20.011 -8.623 -16.580 1.00 80.19 123 GLY A C 1
ATOM 1042 O O . GLY A 1 123 ? -19.268 -9.524 -16.203 1.00 80.19 123 GLY A O 1
ATOM 1043 N N . ASN A 1 124 ? -21.157 -8.346 -15.947 1.00 77.81 124 ASN A N 1
ATOM 1044 C CA . ASN A 1 124 ? -21.676 -9.123 -14.805 1.00 77.81 124 ASN A CA 1
ATOM 1045 C C . ASN A 1 124 ? -22.619 -10.272 -15.217 1.00 77.81 124 ASN A C 1
ATOM 1047 O O . ASN A 1 124 ? -23.291 -10.851 -14.366 1.00 77.81 124 ASN A O 1
ATOM 1051 N N . SER A 1 125 ? -22.705 -10.605 -16.510 1.00 78.69 125 SER A N 1
ATOM 1052 C CA . SER A 1 125 ? -23.648 -11.626 -17.000 1.00 78.69 125 SER A CA 1
ATOM 1053 C C . SER A 1 125 ? -23.266 -13.056 -16.598 1.00 78.69 125 SER A C 1
ATOM 1055 O O . SER A 1 125 ? -24.114 -13.947 -16.600 1.00 78.69 125 SER A O 1
ATOM 1057 N N . LYS A 1 126 ? -22.000 -13.290 -16.228 1.00 74.56 126 LYS A N 1
ATOM 1058 C CA . LYS A 1 126 ? -21.492 -14.580 -15.745 1.00 74.56 126 LYS A CA 1
ATOM 1059 C C . LYS A 1 126 ? -20.946 -14.435 -14.327 1.00 74.56 126 LYS A C 1
ATOM 1061 O O . LYS A 1 126 ? -20.259 -13.463 -14.025 1.00 74.56 126 LYS A O 1
ATOM 1066 N N . SER A 1 127 ? -21.208 -15.421 -13.464 1.00 71.62 127 SER A N 1
ATOM 1067 C CA . SER A 1 127 ? -20.630 -15.454 -12.116 1.00 71.62 127 SER A CA 1
ATOM 1068 C C . SER A 1 127 ? -19.108 -15.578 -12.209 1.00 71.62 127 SER A C 1
ATOM 1070 O O . SER A 1 127 ? -18.609 -16.542 -12.801 1.00 71.62 127 SER A O 1
ATOM 1072 N N . GLY A 1 128 ? -18.371 -14.644 -11.611 1.00 64.12 128 GLY A N 1
ATOM 1073 C CA . GLY A 1 128 ? -16.919 -14.739 -11.509 1.00 64.12 128 GLY A CA 1
ATOM 1074 C C . GLY A 1 128 ? -16.530 -15.964 -10.683 1.00 64.12 128 GLY A C 1
ATOM 1075 O O . GLY A 1 128 ? -16.652 -15.946 -9.461 1.00 64.12 128 GLY A O 1
ATOM 1076 N N . LYS A 1 129 ? -16.084 -17.041 -11.339 1.00 60.81 129 LYS A N 1
ATOM 1077 C CA . LYS A 1 129 ? -15.438 -18.153 -10.640 1.00 60.81 129 LYS A CA 1
ATOM 1078 C C . LYS A 1 129 ? -14.053 -17.679 -10.214 1.00 60.81 129 LYS A C 1
ATOM 1080 O O . LYS A 1 129 ? -13.194 -17.422 -11.052 1.00 60.81 129 LYS A O 1
ATOM 1085 N N . MET A 1 130 ? -13.899 -17.502 -8.908 1.00 40.72 130 MET A N 1
ATOM 1086 C CA . MET A 1 130 ? -12.616 -17.311 -8.247 1.00 40.72 130 MET A CA 1
ATOM 1087 C C . MET A 1 130 ? -11.814 -18.600 -8.479 1.00 40.72 130 MET A C 1
ATOM 1089 O O . MET A 1 130 ? -12.303 -19.675 -8.129 1.00 40.72 130 MET A O 1
ATOM 1093 N N . PHE A 1 131 ? -10.686 -18.495 -9.185 1.00 38.56 131 PHE A N 1
ATOM 1094 C CA . PHE A 1 131 ? -9.711 -19.582 -9.301 1.00 38.56 131 PHE A CA 1
ATOM 1095 C C . PHE A 1 131 ? -9.201 -19.988 -7.917 1.00 38.56 131 PHE A C 1
ATOM 1097 O O . PHE A 1 131 ? -9.056 -19.073 -7.070 1.00 38.56 131 PHE A O 1
#

Radius of gyration: 20.96 Å; chains: 1; bounding box: 46×31×53 Å

Sequence (131 aa):
MISILLVSPEHLIRLGFLEETVVNRHYEINFLLHVTLEKVVFLPFSYVMYKYRFLLFRNQTDRQNELNSVWWNLRIQYNGIMAHIPRNEEILQFQGITARLCLCDVYGNRYVGEKFKEMLTMGNSKSGKMF

InterPro domains:
  IPR001548 Peptidase M2, peptidyl-dipeptidase A [PF01401] (2-91)
  IPR001548 Peptidase M2, peptidyl-dipeptidase A [PS52011] (1-131)
  IPR001548 Peptidase M2, peptidyl-dipeptidase A [PTHR10514] (2-90)